Protein AF-A0A126P9I4-F1 (afdb_monomer)

Foldseek 3Di:
DVVLVVLVVVVCQLPDPVCQVVCCVVVVDRDPDDQAEDEDEAPVVCVVCVVVVVVVCVVVVNPSYHYHYPVNVVVVVVVVCVVVVNDPPD

Radius of gyration: 16.78 Å; Cα contacts (8 Å, |Δi|>4): 60; chains: 1; bounding box: 36×38×42 Å

Solvent-accessible surface area (backbone atoms only — not comparable to full-atom values): 5434 Å² total; per-residue (Å²): 116,68,68,60,53,52,51,50,54,50,49,57,49,70,72,31,76,86,40,41,66,58,42,28,70,76,69,74,49,70,85,90,74,85,84,50,71,45,84,44,68,42,62,70,59,44,66,78,39,43,68,63,50,52,54,51,28,57,78,67,72,43,73,74,50,43,82,39,24,55,58,60,51,49,51,50,48,53,58,49,36,47,74,72,67,67,58,77,82,126

pLDDT: mean 85.84, std 7.75, range [43.84, 93.62]

Mean predicted aligned error: 6.88 Å

Secondary structure (DSSP, 8-state):
-HHHHHHHHHHHHHH-HHHHHHHHHHHSS--SS--EEEE-S-HHHHHHHHHHHHHHHHHTT-TTEEEE-HHHHHHHHHHHHHHTT-----

Sequence (90 aa):
MSYIFQVNDYKDYIESEEYQKKLNQVFGFIPTKVEYNLLIGRSADKASNIYNLNKRMRQMGALHINLLTYDELLDYQVKYLDRIKLLKVL

Structure (mmCIF, N/CA/C/O backbone):
data_AF-A0A126P9I4-F1
#
_entry.id   AF-A0A126P9I4-F1
#
loop_
_atom_site.group_PDB
_atom_site.id
_atom_site.type_symbol
_atom_site.label_atom_id
_atom_site.label_alt_id
_atom_site.label_comp_id
_atom_site.label_asym_id
_atom_site.label_entity_id
_atom_site.label_seq_id
_atom_site.pdbx_PDB_ins_code
_atom_site.Cartn_x
_atom_site.Cartn_y
_atom_site.Cartn_z
_atom_site.occupancy
_atom_site.B_iso_or_equiv
_atom_site.auth_seq_id
_atom_site.auth_comp_id
_atom_site.auth_asym_id
_atom_site.auth_atom_id
_atom_site.pdbx_PDB_model_num
ATOM 1 N N . MET A 1 1 ? 0.285 15.465 -5.961 1.00 57.00 1 MET A N 1
ATOM 2 C CA . MET A 1 1 ? 0.521 15.783 -4.531 1.00 57.00 1 MET A CA 1
ATOM 3 C C . MET A 1 1 ? -0.727 15.575 -3.685 1.00 57.00 1 MET A C 1
ATOM 5 O O . MET A 1 1 ? -0.577 15.039 -2.600 1.00 57.00 1 MET A O 1
ATOM 9 N N . SER A 1 2 ? -1.927 15.905 -4.179 1.00 74.25 2 SER A N 1
ATOM 10 C CA . SER A 1 2 ? -3.208 15.616 -3.502 1.00 74.25 2 SER A CA 1
ATOM 11 C C . SER A 1 2 ? -3.353 14.163 -3.033 1.00 74.25 2 SER A C 1
ATOM 13 O O . SER A 1 2 ? -3.803 13.932 -1.922 1.00 74.25 2 SER A O 1
ATOM 15 N N . TYR A 1 3 ? -2.905 13.194 -3.835 1.00 76.25 3 TYR A N 1
ATOM 16 C CA . TYR A 1 3 ? -3.038 11.769 -3.511 1.00 76.25 3 TYR A CA 1
ATOM 17 C C . TYR A 1 3 ? -2.315 11.337 -2.225 1.00 76.25 3 TYR A C 1
ATOM 19 O O . TYR A 1 3 ? -2.818 10.474 -1.523 1.00 76.25 3 TYR A O 1
ATOM 27 N N . ILE A 1 4 ? -1.168 11.937 -1.880 1.00 77.31 4 ILE A N 1
ATOM 28 C CA . ILE A 1 4 ? -0.458 11.597 -0.630 1.00 77.31 4 ILE A CA 1
ATOM 29 C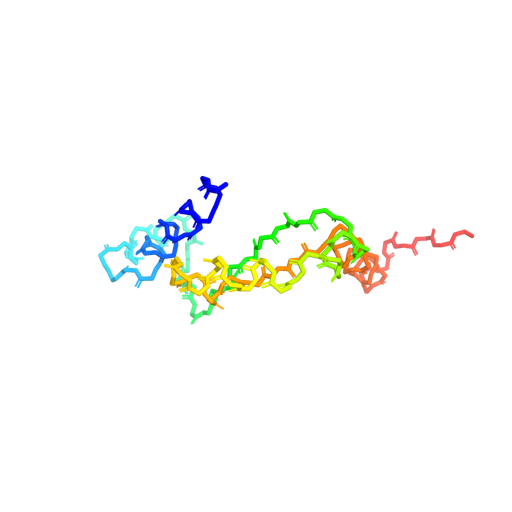 C . ILE A 1 4 ? -1.235 12.121 0.582 1.00 77.31 4 ILE A C 1
ATOM 31 O O . ILE A 1 4 ? -1.370 11.411 1.570 1.00 77.31 4 ILE A O 1
ATOM 35 N N . PHE A 1 5 ? -1.791 13.331 0.487 1.00 81.56 5 PHE A N 1
ATOM 36 C CA . PHE A 1 5 ? -2.637 13.881 1.546 1.00 81.56 5 PHE A CA 1
ATOM 37 C C . PHE A 1 5 ? -3.904 13.051 1.742 1.00 81.56 5 PHE A C 1
ATOM 39 O O . PHE A 1 5 ? -4.218 12.703 2.868 1.00 81.56 5 PHE A O 1
ATOM 46 N N . GLN A 1 6 ? -4.553 12.629 0.653 1.00 81.88 6 GLN A N 1
ATOM 47 C CA . GLN A 1 6 ? -5.712 11.737 0.737 1.00 81.88 6 GLN A CA 1
ATOM 48 C C . GLN A 1 6 ? -5.382 10.429 1.463 1.00 81.88 6 GLN A C 1
ATOM 50 O O . GLN A 1 6 ? -6.171 9.967 2.279 1.00 81.88 6 GLN A O 1
ATOM 55 N N . VAL A 1 7 ? -4.221 9.826 1.187 1.00 81.88 7 VAL A N 1
ATOM 56 C CA . VAL A 1 7 ? -3.799 8.603 1.885 1.00 81.88 7 VAL A CA 1
ATOM 57 C C . VAL A 1 7 ? -3.567 8.863 3.376 1.00 81.88 7 VAL A C 1
ATOM 59 O O . VAL A 1 7 ? -3.987 8.045 4.190 1.00 81.88 7 VAL A O 1
ATOM 62 N N . ASN A 1 8 ? -2.975 10.003 3.740 1.00 84.31 8 ASN A N 1
ATOM 63 C CA . ASN A 1 8 ? -2.823 10.391 5.143 1.00 84.31 8 ASN A CA 1
ATOM 64 C C . ASN A 1 8 ? -4.187 10.584 5.831 1.00 84.31 8 ASN A C 1
ATOM 66 O O . ASN A 1 8 ? -4.380 10.066 6.925 1.00 84.31 8 ASN A O 1
ATOM 70 N N . ASP A 1 9 ? -5.150 11.240 5.176 1.00 85.25 9 ASP A N 1
ATOM 71 C CA . ASP A 1 9 ? -6.499 11.432 5.726 1.00 85.25 9 ASP A CA 1
ATOM 72 C C . ASP A 1 9 ? -7.191 10.084 5.983 1.00 85.25 9 ASP A C 1
ATOM 74 O O . ASP A 1 9 ? -7.807 9.872 7.029 1.00 85.25 9 ASP A O 1
ATOM 78 N N . TYR A 1 10 ? -7.059 9.135 5.047 1.00 85.12 10 TYR A N 1
ATOM 79 C CA . TYR A 1 10 ? -7.575 7.780 5.241 1.00 85.12 10 TYR A CA 1
ATOM 80 C C . TYR A 1 10 ? -6.878 7.059 6.384 1.00 85.12 10 TYR A C 1
ATOM 82 O O . TYR A 1 10 ? -7.540 6.341 7.131 1.00 85.12 10 TYR A O 1
ATOM 90 N N . LYS A 1 11 ? -5.564 7.242 6.527 1.00 86.81 11 LYS A N 1
ATOM 91 C CA . LYS A 1 11 ? -4.820 6.657 7.633 1.00 86.81 11 LYS A CA 1
ATOM 92 C C . LYS A 1 11 ? -5.354 7.153 8.968 1.00 86.81 11 LYS A C 1
ATOM 94 O O . LYS A 1 11 ? -5.696 6.342 9.826 1.00 86.81 11 LYS A O 1
ATOM 99 N N . ASP A 1 12 ? -5.457 8.464 9.122 1.00 87.25 12 ASP A N 1
ATOM 100 C CA . ASP A 1 12 ? -5.912 9.074 10.366 1.00 87.25 12 ASP A CA 1
ATOM 101 C C . ASP A 1 12 ? -7.364 8.681 10.677 1.00 87.25 12 ASP A C 1
ATOM 103 O O . ASP A 1 12 ? -7.711 8.440 11.831 1.00 87.25 12 ASP A O 1
ATOM 107 N N . TYR A 1 13 ? -8.199 8.514 9.648 1.00 87.12 13 TYR A N 1
ATOM 108 C CA . TYR A 1 13 ? -9.555 7.996 9.804 1.00 87.12 13 TYR A CA 1
ATOM 109 C C . TYR A 1 13 ? -9.596 6.528 10.253 1.00 87.12 13 TYR A C 1
ATOM 111 O O . TYR A 1 13 ? -10.337 6.186 11.172 1.00 87.12 13 TYR A O 1
ATOM 119 N N . ILE A 1 14 ? -8.833 5.643 9.606 1.00 85.75 14 ILE A N 1
ATOM 120 C CA . ILE A 1 14 ? -8.896 4.199 9.871 1.00 85.75 14 ILE A CA 1
ATOM 121 C C . ILE A 1 14 ? -8.258 3.851 11.221 1.00 85.75 14 ILE A C 1
ATOM 123 O O . ILE A 1 14 ? -8.738 2.956 11.915 1.00 85.75 14 ILE A O 1
ATOM 127 N N . GLU A 1 15 ? -7.189 4.552 11.595 1.00 87.12 15 GLU A N 1
ATOM 128 C CA . GLU A 1 15 ? -6.418 4.260 12.808 1.00 87.12 15 GLU A CA 1
ATOM 129 C C . GLU A 1 15 ? -6.920 5.005 14.049 1.00 87.12 15 GLU A C 1
ATOM 131 O O . GLU A 1 15 ? -6.521 4.668 15.163 1.00 87.12 15 GLU A O 1
ATOM 136 N N . SER A 1 16 ? -7.810 5.986 13.893 1.00 87.56 16 SER A N 1
ATOM 137 C CA . SER A 1 16 ? -8.393 6.696 15.030 1.00 87.56 16 SER A CA 1
ATOM 138 C C . SER A 1 16 ? -9.366 5.813 15.814 1.00 87.56 16 SER A C 1
ATOM 140 O O . SER A 1 16 ? -10.311 5.236 15.267 1.00 87.56 16 SER A O 1
ATOM 142 N N . GLU A 1 17 ? -9.177 5.777 17.134 1.00 85.38 17 GLU A N 1
ATOM 143 C CA . GLU A 1 17 ? -10.076 5.106 18.081 1.00 85.38 17 GLU A CA 1
ATOM 144 C C . GLU A 1 17 ? -11.517 5.629 17.987 1.00 85.38 17 GLU A C 1
ATOM 146 O O . GLU A 1 17 ? -12.467 4.859 18.139 1.00 85.38 17 GLU A O 1
ATOM 151 N N . GLU A 1 18 ? -11.688 6.913 17.652 1.00 89.69 18 GLU A N 1
ATOM 152 C CA . GLU A 1 18 ? -12.995 7.559 17.490 1.00 89.69 18 GLU A CA 1
ATOM 153 C C . GLU A 1 18 ? -13.857 6.849 16.434 1.00 89.69 18 GLU A C 1
ATOM 155 O O . GLU A 1 18 ? -15.067 6.670 16.610 1.00 89.69 18 GLU A O 1
ATOM 160 N N . TYR A 1 19 ? -13.236 6.392 15.343 1.00 88.00 19 TYR A N 1
ATOM 161 C CA . TYR A 1 19 ? -13.947 5.822 14.200 1.00 88.00 19 TYR A CA 1
ATOM 162 C C . TYR A 1 19 ? -14.031 4.294 14.220 1.00 88.00 19 TYR A C 1
ATOM 164 O O . TYR A 1 19 ? -14.807 3.728 13.447 1.00 88.00 19 TYR A O 1
ATOM 172 N N . GLN A 1 20 ? -13.341 3.609 15.138 1.00 87.94 20 GLN A N 1
ATOM 173 C CA . GLN A 1 20 ? -13.335 2.140 15.214 1.00 87.94 20 GLN A CA 1
ATOM 174 C C . GLN A 1 20 ? -14.736 1.538 15.356 1.00 87.94 20 GLN A C 1
ATOM 176 O O . GLN A 1 20 ? -15.068 0.560 14.683 1.00 87.94 20 GLN A O 1
ATOM 181 N N . LYS A 1 21 ? -15.602 2.147 16.179 1.00 87.88 21 LYS A N 1
ATOM 182 C CA . LYS A 1 21 ? -16.991 1.688 16.342 1.00 87.88 21 LYS A CA 1
ATOM 183 C C . LYS A 1 21 ? -17.764 1.761 15.024 1.00 87.88 21 LYS A C 1
ATOM 185 O O . LYS A 1 21 ? -18.504 0.834 14.700 1.00 87.88 21 LYS A O 1
ATOM 190 N N . LYS A 1 22 ? 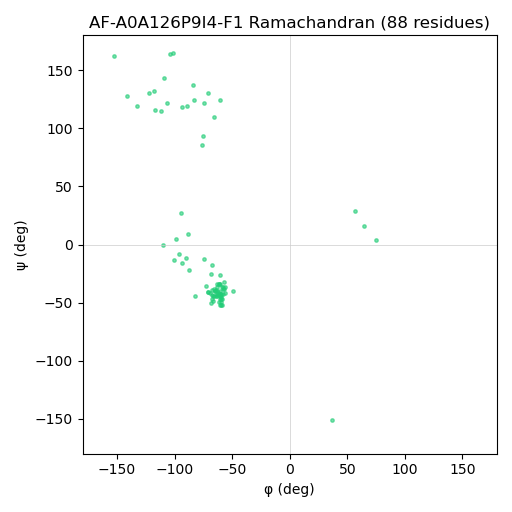-17.572 2.837 14.257 1.00 88.81 22 LYS A N 1
ATOM 191 C CA . LYS A 1 22 ? -18.217 3.034 12.953 1.00 88.81 22 LYS A CA 1
ATOM 192 C C . LYS A 1 22 ? -17.668 2.059 11.910 1.00 88.81 22 LYS A C 1
ATOM 194 O O . LYS A 1 22 ? -18.450 1.471 11.170 1.00 88.81 22 LYS A O 1
ATOM 199 N N . LEU A 1 23 ? -16.354 1.836 11.887 1.00 87.31 23 LEU A N 1
ATOM 200 C CA . LEU A 1 23 ? -15.719 0.852 11.005 1.00 87.31 23 LEU A CA 1
ATOM 201 C C . LEU A 1 23 ? -16.257 -0.557 11.268 1.00 87.31 23 LEU A C 1
ATOM 203 O O . LEU A 1 23 ? -16.687 -1.227 10.333 1.00 87.31 23 LEU A O 1
ATOM 207 N N . ASN A 1 24 ? -16.338 -0.967 12.536 1.00 89.69 24 ASN A N 1
ATOM 208 C CA . ASN A 1 24 ? -16.876 -2.275 12.899 1.00 89.69 24 ASN A CA 1
ATOM 209 C C . ASN A 1 24 ? -18.354 -2.434 12.508 1.00 89.69 24 ASN A C 1
ATOM 211 O O . ASN A 1 24 ? -18.769 -3.504 12.082 1.00 89.69 24 ASN A O 1
ATOM 215 N N . GLN A 1 25 ? -19.156 -1.372 12.623 1.00 91.81 25 GLN A N 1
ATOM 216 C CA . GLN A 1 25 ? -20.562 -1.396 12.207 1.00 91.81 25 GLN A CA 1
ATOM 217 C C . GLN A 1 25 ? -20.734 -1.563 10.693 1.00 91.81 25 GLN A C 1
ATOM 219 O O . GLN A 1 25 ? -21.662 -2.242 10.265 1.00 91.81 25 GLN A O 1
ATOM 224 N N . VAL A 1 26 ? -19.869 -0.939 9.890 1.00 89.62 26 VAL A N 1
ATOM 225 C CA . VAL A 1 26 ? -19.971 -0.966 8.422 1.00 89.62 26 VAL A CA 1
ATOM 226 C C . VAL A 1 26 ? -19.358 -2.237 7.838 1.00 89.62 26 VAL A C 1
ATOM 228 O O . VAL A 1 26 ? -19.946 -2.850 6.952 1.00 89.62 26 VAL A O 1
ATOM 231 N N . PHE A 1 27 ? -18.182 -2.632 8.322 1.00 86.69 27 PHE A N 1
ATOM 232 C CA . PHE A 1 27 ? -17.402 -3.726 7.743 1.00 86.69 27 PHE A CA 1
ATOM 233 C C . PHE A 1 27 ? -17.533 -5.045 8.512 1.00 86.69 27 PHE A C 1
ATOM 235 O O . PHE A 1 27 ? -17.140 -6.087 7.994 1.00 86.69 27 PHE A O 1
ATOM 242 N N . GLY A 1 28 ? -18.076 -5.028 9.733 1.00 87.94 28 GLY A N 1
ATOM 243 C CA . GLY A 1 28 ? -18.187 -6.211 10.594 1.00 87.94 28 GLY A CA 1
ATOM 244 C C . GLY A 1 28 ? -16.870 -6.645 11.247 1.00 87.94 28 GLY A C 1
ATOM 245 O O . GLY A 1 28 ? -16.837 -7.682 11.906 1.00 87.94 28 GLY A O 1
ATOM 246 N N . PHE A 1 29 ? -15.788 -5.886 11.056 1.00 86.94 29 PHE A N 1
ATOM 247 C CA . PHE A 1 29 ? -14.498 -6.103 11.706 1.00 86.94 29 PHE A CA 1
ATOM 248 C C . PHE A 1 29 ? -13.719 -4.789 11.848 1.00 86.94 29 PHE A C 1
ATOM 250 O O . PHE A 1 29 ? -13.990 -3.807 11.153 1.00 86.94 29 PHE A O 1
ATOM 257 N N . ILE A 1 30 ? -12.720 -4.790 12.735 1.00 85.44 30 ILE A N 1
ATOM 258 C CA . ILE A 1 30 ? -11.740 -3.707 12.879 1.00 85.44 30 ILE A CA 1
ATOM 259 C C . ILE A 1 30 ? -10.409 -4.203 12.298 1.00 85.44 30 ILE A C 1
ATOM 261 O O . ILE A 1 30 ? -9.910 -5.239 12.750 1.00 85.44 30 ILE A O 1
ATOM 265 N N . PRO A 1 31 ? -9.828 -3.519 11.297 1.00 80.44 31 PRO A N 1
ATOM 266 C CA . PRO A 1 31 ? -8.528 -3.893 10.755 1.00 80.44 31 PRO A CA 1
ATOM 267 C C . PRO A 1 31 ? -7.445 -3.837 11.841 1.00 80.44 31 PRO A C 1
ATOM 269 O O . PRO A 1 31 ? -7.243 -2.801 12.465 1.00 80.44 31 PRO A O 1
ATOM 272 N N . THR A 1 32 ? -6.724 -4.937 12.060 1.00 82.38 32 THR A N 1
ATOM 273 C CA . THR A 1 32 ? -5.606 -4.993 13.024 1.00 82.38 32 THR A CA 1
ATOM 274 C C . THR A 1 32 ? -4.272 -4.576 12.411 1.00 82.38 32 THR A C 1
ATOM 276 O O . THR A 1 32 ? -3.350 -4.186 13.123 1.00 82.38 32 THR A O 1
ATOM 279 N N . LYS A 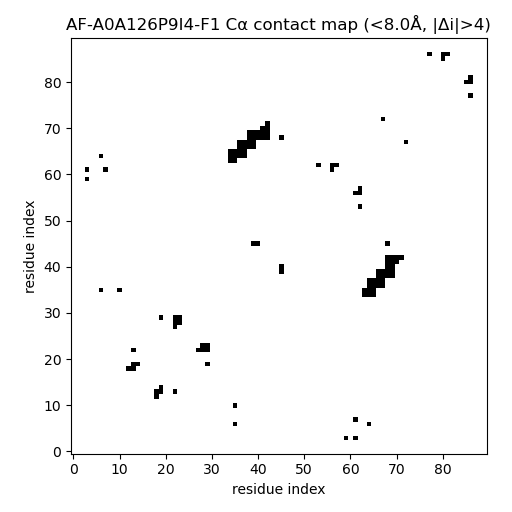1 33 ? -4.163 -4.657 11.083 1.00 82.88 33 LYS A N 1
ATOM 280 C CA . LYS A 1 33 ? -3.012 -4.210 10.304 1.00 82.88 33 LYS A CA 1
ATOM 281 C C . LYS A 1 33 ? -3.516 -3.571 9.016 1.00 82.88 33 LYS A C 1
ATOM 283 O O . LYS A 1 33 ? -4.296 -4.186 8.292 1.00 82.88 33 LYS A O 1
ATOM 288 N N . VAL A 1 34 ? -3.057 -2.356 8.736 1.00 84.75 34 VAL A N 1
ATOM 289 C CA . VAL A 1 34 ? -3.432 -1.596 7.540 1.00 84.75 34 VAL A CA 1
ATOM 290 C C . VAL A 1 34 ? -2.164 -1.265 6.766 1.00 84.75 34 VAL A C 1
ATOM 292 O O . VAL A 1 34 ? -1.182 -0.803 7.340 1.00 84.75 34 VAL A O 1
ATOM 295 N N . GLU A 1 35 ? -2.170 -1.541 5.464 1.00 86.38 35 GLU A N 1
ATOM 296 C CA . GLU A 1 35 ? -1.068 -1.211 4.560 1.00 86.38 35 GLU A CA 1
ATOM 297 C C . GLU A 1 35 ? -1.564 -0.223 3.505 1.00 86.38 35 GLU A C 1
ATOM 299 O O . GLU A 1 35 ? -2.429 -0.544 2.685 1.00 86.38 35 GLU A O 1
ATOM 304 N N . TYR A 1 36 ? -1.005 0.986 3.513 1.00 87.81 36 TYR A N 1
ATOM 305 C CA . TYR A 1 36 ? -1.353 2.026 2.553 1.00 87.81 36 TYR A CA 1
ATOM 306 C C . TYR A 1 36 ? -0.456 1.901 1.333 1.00 87.81 36 TYR A C 1
ATOM 308 O O . TYR A 1 36 ? 0.763 2.016 1.433 1.00 87.81 36 TYR A O 1
ATOM 316 N N . ASN A 1 37 ? -1.058 1.664 0.174 1.00 87.12 37 ASN A N 1
ATOM 317 C CA . ASN A 1 37 ? -0.337 1.479 -1.077 1.00 87.12 37 ASN A CA 1
ATOM 318 C C . ASN A 1 37 ? -0.726 2.585 -2.060 1.00 87.12 37 ASN A C 1
ATOM 320 O O . ASN A 1 37 ? -1.910 2.846 -2.267 1.00 87.12 37 ASN A O 1
ATOM 324 N N . LEU A 1 38 ? 0.262 3.218 -2.688 1.00 87.69 38 LEU A N 1
ATOM 325 C CA . LEU A 1 38 ? 0.062 4.201 -3.745 1.00 87.69 38 LEU A CA 1
ATOM 326 C C . LEU A 1 38 ? 0.560 3.626 -5.069 1.00 87.69 38 LEU A C 1
ATOM 328 O O . LEU A 1 38 ? 1.756 3.381 -5.239 1.00 87.69 38 LEU A O 1
ATOM 332 N N . LEU A 1 39 ? -0.369 3.431 -6.004 1.00 88.12 39 LEU A N 1
ATOM 333 C CA . LEU A 1 39 ? -0.064 2.959 -7.349 1.00 88.12 39 LEU A CA 1
ATOM 334 C C . LEU A 1 39 ? 0.577 4.086 -8.169 1.00 88.12 39 LEU A C 1
ATOM 336 O O . LEU A 1 39 ? -0.011 5.154 -8.344 1.00 88.12 39 LEU A O 1
ATOM 340 N N . ILE A 1 40 ? 1.782 3.845 -8.676 1.00 86.75 40 ILE A N 1
ATOM 341 C CA . ILE A 1 40 ? 2.584 4.803 -9.429 1.00 86.75 40 ILE A CA 1
ATOM 342 C C . ILE A 1 40 ? 3.134 4.175 -10.708 1.00 86.75 40 ILE A C 1
ATOM 344 O O . ILE A 1 40 ? 3.935 3.253 -10.644 1.00 86.75 40 ILE A O 1
ATOM 348 N N . GLY A 1 41 ? 2.758 4.733 -11.861 1.00 88.25 41 GLY A N 1
ATOM 349 C CA . GLY A 1 41 ? 3.398 4.498 -13.165 1.00 88.25 41 GLY A CA 1
ATOM 350 C C . GLY A 1 41 ? 3.902 3.071 -13.443 1.00 88.25 41 GLY A C 1
ATOM 351 O O . GLY A 1 41 ? 3.357 2.072 -12.967 1.00 88.25 41 GLY A O 1
ATOM 352 N N . ARG A 1 42 ? 4.952 2.973 -14.260 1.00 91.81 42 ARG A N 1
ATOM 353 C CA . ARG A 1 42 ? 5.659 1.710 -14.512 1.00 91.81 42 ARG A CA 1
ATOM 354 C C . ARG A 1 42 ? 6.954 1.632 -13.709 1.00 91.81 42 ARG A C 1
ATOM 356 O O . ARG A 1 42 ? 7.470 2.637 -13.219 1.00 91.81 42 ARG A O 1
ATOM 363 N N . SER A 1 43 ? 7.519 0.435 -13.610 1.00 90.94 43 SER A N 1
ATOM 364 C CA . SER A 1 43 ? 8.751 0.163 -12.861 1.00 90.94 43 SER A CA 1
ATOM 365 C C . SER A 1 43 ? 9.943 1.013 -13.306 1.00 90.94 43 SER A C 1
ATOM 367 O O . SER A 1 43 ? 10.704 1.480 -12.459 1.00 90.94 43 SER A O 1
ATOM 369 N N . ALA A 1 44 ? 10.068 1.305 -14.604 1.00 89.88 44 ALA A N 1
ATOM 370 C CA . ALA A 1 44 ? 11.110 2.194 -15.125 1.00 89.88 44 ALA A CA 1
ATOM 371 C C . ALA A 1 44 ? 10.960 3.648 -14.620 1.00 89.88 44 ALA A C 1
ATOM 373 O O . ALA A 1 44 ? 11.942 4.293 -14.236 1.00 89.88 44 ALA A O 1
ATOM 374 N N . ASP A 1 45 ? 9.726 4.149 -14.548 1.00 87.19 45 ASP A N 1
ATOM 375 C CA . ASP A 1 45 ? 9.431 5.505 -14.072 1.00 87.19 45 ASP A CA 1
ATOM 376 C C . ASP A 1 45 ? 9.662 5.618 -12.562 1.00 87.19 45 ASP A C 1
ATOM 378 O O . ASP A 1 45 ? 10.238 6.597 -12.082 1.00 87.19 45 ASP A O 1
ATOM 382 N N . LYS A 1 46 ? 9.265 4.588 -11.802 1.00 87.94 46 LYS A N 1
ATOM 383 C CA . LYS A 1 46 ? 9.545 4.490 -10.362 1.00 87.94 46 LYS A CA 1
ATOM 384 C C . LYS A 1 46 ? 11.049 4.502 -10.111 1.00 87.94 46 LYS A C 1
ATOM 386 O O . LYS A 1 46 ? 11.506 5.304 -9.304 1.00 87.94 46 LYS A O 1
ATOM 391 N N . ALA A 1 47 ? 11.817 3.673 -10.819 1.00 87.69 47 ALA A N 1
ATOM 392 C CA . ALA A 1 47 ? 13.265 3.576 -10.641 1.00 87.69 47 ALA A CA 1
ATOM 393 C C . ALA A 1 47 ? 13.980 4.906 -10.924 1.00 87.69 47 ALA A C 1
ATOM 395 O O . ALA A 1 47 ? 14.809 5.343 -10.127 1.00 87.69 47 ALA A O 1
ATOM 396 N N . SER A 1 48 ? 13.612 5.589 -12.011 1.00 89.19 48 SER A N 1
ATOM 397 C CA . SER A 1 48 ? 14.213 6.879 -12.378 1.00 89.19 48 SER A CA 1
ATOM 398 C C . SER A 1 48 ? 13.865 8.016 -11.407 1.00 89.19 48 SER A C 1
ATOM 400 O O . SER A 1 48 ? 14.647 8.953 -11.256 1.00 89.19 48 SER A O 1
ATOM 402 N N . ASN A 1 49 ? 12.734 7.931 -10.699 1.00 87.69 49 ASN A N 1
ATOM 403 C CA . ASN A 1 49 ? 12.250 8.994 -9.812 1.00 87.69 49 ASN A CA 1
ATOM 404 C C . ASN A 1 49 ? 12.325 8.665 -8.314 1.00 87.69 49 ASN A C 1
ATOM 406 O O . ASN A 1 49 ? 11.972 9.515 -7.491 1.00 87.69 49 ASN A O 1
ATOM 410 N N . ILE A 1 50 ? 12.795 7.472 -7.933 1.00 89.12 50 ILE A N 1
ATOM 411 C CA . ILE A 1 50 ? 12.675 6.949 -6.563 1.00 89.12 50 ILE A CA 1
ATOM 412 C C . ILE A 1 50 ? 13.295 7.873 -5.511 1.00 89.12 50 ILE A C 1
ATOM 414 O O . ILE A 1 50 ? 12.721 8.079 -4.444 1.00 89.12 50 ILE A O 1
ATOM 418 N N . TYR A 1 51 ? 14.431 8.497 -5.828 1.00 89.81 51 TYR A N 1
ATOM 419 C CA . TYR A 1 51 ? 15.097 9.438 -4.930 1.00 89.81 51 TYR A CA 1
ATOM 420 C C . TYR A 1 51 ? 14.211 10.654 -4.624 1.00 89.81 51 TYR A C 1
ATOM 422 O O . TYR A 1 51 ? 14.000 11.010 -3.462 1.00 89.81 51 TY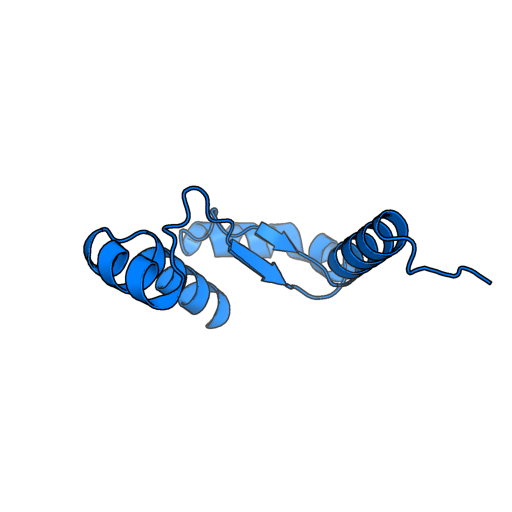R A O 1
ATOM 430 N N . ASN A 1 52 ? 13.649 11.267 -5.668 1.00 88.88 52 ASN A N 1
ATOM 431 C CA . ASN A 1 52 ? 12.786 12.439 -5.540 1.00 88.88 52 ASN A CA 1
ATOM 432 C C . ASN A 1 52 ? 11.469 12.093 -4.841 1.00 88.88 52 ASN A C 1
ATOM 434 O O . ASN A 1 52 ? 10.998 12.869 -4.007 1.00 88.88 52 ASN A O 1
ATOM 438 N N . LEU A 1 53 ? 10.900 10.924 -5.147 1.00 87.50 53 LEU A N 1
ATOM 439 C CA . LEU A 1 53 ? 9.698 10.409 -4.494 1.00 87.50 53 LEU A CA 1
ATOM 440 C C . LEU A 1 53 ? 9.937 10.218 -2.993 1.00 87.50 53 LEU A C 1
ATOM 442 O O . LEU A 1 53 ? 9.223 10.811 -2.187 1.00 87.50 53 LEU A O 1
ATOM 446 N N . ASN A 1 54 ? 11.006 9.515 -2.615 1.00 88.31 54 ASN A N 1
ATOM 447 C CA . ASN A 1 54 ? 11.366 9.290 -1.215 1.00 88.31 54 ASN A CA 1
ATOM 448 C C . ASN A 1 54 ? 11.621 10.600 -0.462 1.00 88.31 54 ASN A C 1
ATOM 450 O O . ASN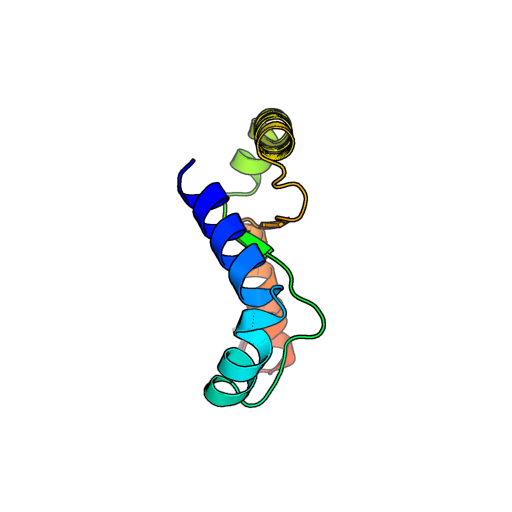 A 1 54 ? 11.162 10.767 0.669 1.00 88.31 54 ASN A O 1
ATOM 454 N N . LYS A 1 55 ? 12.323 11.557 -1.083 1.00 89.44 55 LYS A N 1
ATOM 455 C CA . LYS A 1 55 ? 12.558 12.879 -0.490 1.00 89.44 55 LYS A CA 1
ATOM 456 C C . LYS A 1 55 ? 11.241 13.598 -0.183 1.00 89.44 55 LYS A C 1
ATOM 458 O O . LYS A 1 55 ? 11.081 14.107 0.924 1.00 89.44 55 LYS A O 1
ATOM 463 N N . ARG A 1 56 ? 10.294 13.607 -1.127 1.00 86.88 56 ARG A N 1
ATOM 464 C CA . ARG A 1 56 ? 8.978 14.243 -0.942 1.00 86.88 56 ARG A CA 1
ATOM 465 C C . ARG A 1 56 ? 8.133 13.520 0.105 1.00 86.88 56 ARG A C 1
ATOM 467 O O . ARG A 1 56 ? 7.563 14.175 0.968 1.00 86.88 56 ARG A O 1
ATOM 474 N N . MET A 1 57 ? 8.106 12.189 0.093 1.00 88.38 57 MET A N 1
ATOM 475 C CA . MET A 1 57 ? 7.366 11.404 1.089 1.00 88.38 57 MET A CA 1
ATOM 476 C C . MET A 1 57 ? 7.866 11.665 2.512 1.00 88.38 57 MET A C 1
ATOM 478 O O . MET A 1 57 ? 7.053 11.826 3.417 1.00 88.38 57 MET A O 1
ATOM 482 N N . ARG A 1 58 ? 9.186 11.800 2.710 1.00 89.44 58 ARG A N 1
ATOM 483 C CA . ARG A 1 58 ? 9.763 12.199 4.007 1.00 89.44 58 ARG A CA 1
ATOM 484 C C . ARG A 1 58 ? 9.281 13.571 4.460 1.00 89.44 58 ARG A C 1
ATOM 486 O O . ARG A 1 58 ? 8.871 13.715 5.604 1.00 89.44 58 ARG A O 1
ATOM 493 N N . GLN A 1 59 ? 9.306 14.559 3.565 1.00 88.69 59 GLN A N 1
ATOM 494 C CA . GLN A 1 59 ? 8.841 15.919 3.867 1.00 88.69 59 GLN A CA 1
ATOM 495 C C . GLN A 1 59 ? 7.358 15.962 4.260 1.00 88.69 59 GLN A C 1
ATOM 497 O O . GLN A 1 59 ? 6.953 16.853 4.995 1.00 88.69 59 GLN A O 1
ATOM 502 N N . MET A 1 60 ? 6.563 15.000 3.788 1.00 84.94 60 MET A N 1
ATOM 503 C CA . MET A 1 60 ? 5.122 14.908 4.037 1.00 84.94 60 MET A CA 1
ATOM 504 C C . MET A 1 60 ? 4.748 13.926 5.161 1.00 84.94 60 MET A C 1
ATOM 506 O O . MET A 1 60 ? 3.566 13.653 5.345 1.00 84.94 60 MET A O 1
ATOM 510 N N . GLY A 1 61 ? 5.720 13.333 5.869 1.00 84.69 61 GLY A N 1
ATOM 511 C CA . GLY A 1 61 ? 5.447 12.306 6.888 1.00 84.69 61 GLY A CA 1
ATOM 512 C C . GLY A 1 61 ? 4.837 11.005 6.335 1.00 84.69 61 GLY A C 1
ATOM 513 O O . GLY A 1 61 ? 4.327 10.177 7.085 1.00 84.69 61 GLY A O 1
ATOM 514 N N . ALA A 1 62 ? 4.909 10.792 5.022 1.00 87.44 62 ALA A N 1
ATOM 515 C CA . ALA A 1 62 ? 4.203 9.740 4.296 1.00 87.44 62 ALA A CA 1
ATOM 516 C C . ALA A 1 62 ? 5.045 8.465 4.092 1.00 87.44 62 ALA A C 1
ATOM 518 O O . ALA A 1 62 ? 4.868 7.738 3.118 1.00 87.44 62 ALA A O 1
ATOM 519 N N . LEU A 1 63 ? 6.004 8.193 4.986 1.00 85.88 63 LEU A N 1
ATOM 520 C CA . LEU A 1 63 ? 6.889 7.018 4.897 1.00 85.88 63 LEU A CA 1
ATOM 521 C C . LEU A 1 63 ? 6.164 5.681 5.099 1.00 85.88 63 LEU A C 1
ATOM 523 O O . LEU A 1 63 ? 6.703 4.638 4.749 1.00 85.88 63 LEU A O 1
ATOM 527 N N . HIS A 1 64 ? 4.961 5.723 5.665 1.00 84.19 64 HIS A N 1
ATOM 528 C CA . HIS A 1 64 ? 4.092 4.565 5.847 1.00 84.19 64 HIS A CA 1
ATOM 529 C C . HIS A 1 64 ? 3.424 4.106 4.539 1.00 84.19 64 HIS A C 1
ATOM 531 O O . HIS A 1 64 ? 2.846 3.023 4.503 1.00 84.19 64 HIS A O 1
ATOM 537 N N . ILE A 1 65 ? 3.477 4.919 3.476 1.00 88.44 65 ILE A N 1
ATOM 538 C CA . ILE A 1 65 ? 2.907 4.576 2.174 1.00 88.44 65 ILE A CA 1
ATOM 539 C C . ILE A 1 65 ? 3.909 3.713 1.406 1.00 88.44 65 ILE A C 1
ATOM 541 O O . ILE A 1 65 ? 5.037 4.129 1.146 1.00 88.44 65 ILE A O 1
ATOM 545 N N . ASN A 1 66 ? 3.482 2.532 0.981 1.00 89.75 66 ASN A N 1
ATOM 546 C CA . ASN A 1 66 ? 4.226 1.711 0.042 1.00 89.75 66 ASN A CA 1
ATOM 547 C C . ASN A 1 66 ? 3.935 2.148 -1.402 1.00 89.75 66 ASN A C 1
ATOM 549 O O . ASN A 1 66 ? 2.790 2.404 -1.771 1.00 89.75 66 ASN A O 1
ATOM 553 N N . LEU A 1 67 ? 4.968 2.224 -2.238 1.00 89.75 67 LEU A N 1
ATOM 554 C CA . LEU A 1 67 ? 4.820 2.559 -3.654 1.00 89.75 67 LEU A CA 1
ATOM 555 C C . LEU A 1 67 ? 4.700 1.274 -4.472 1.00 89.75 67 LEU A C 1
ATOM 557 O O . LEU A 1 67 ? 5.653 0.499 -4.524 1.00 89.75 67 LEU A O 1
ATOM 561 N N . LEU A 1 68 ? 3.575 1.090 -5.157 1.00 91.81 68 LEU A N 1
ATOM 562 C CA . LEU A 1 68 ? 3.313 -0.056 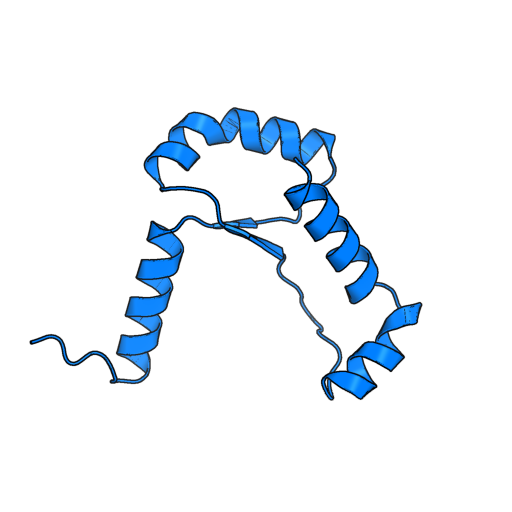-6.030 1.00 91.81 68 LEU A CA 1
ATOM 563 C C . LEU A 1 68 ? 3.324 0.392 -7.497 1.00 91.81 68 LEU A C 1
ATOM 565 O O . LEU A 1 68 ? 2.847 1.481 -7.788 1.00 91.81 68 LEU A O 1
ATOM 569 N N . THR A 1 69 ? 3.830 -0.404 -8.434 1.00 93.62 69 THR A N 1
ATOM 570 C CA . THR A 1 69 ? 3.757 -0.111 -9.881 1.00 93.62 69 THR A CA 1
ATOM 571 C C . THR A 1 69 ? 2.702 -0.949 -10.585 1.00 93.62 69 THR A C 1
ATOM 573 O O . THR A 1 69 ? 2.248 -1.967 -10.060 1.00 93.62 69 THR A O 1
ATOM 576 N N . TYR A 1 70 ? 2.310 -0.547 -11.799 1.00 92.38 70 TYR A N 1
ATOM 577 C CA . TYR A 1 70 ? 1.415 -1.370 -12.621 1.00 92.38 70 TYR A CA 1
ATOM 578 C C . TYR A 1 70 ? 2.004 -2.755 -12.906 1.00 92.38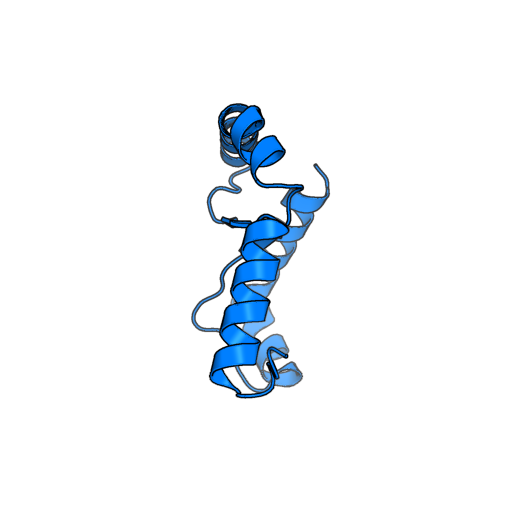 70 TYR A C 1
ATOM 580 O O . TYR A 1 70 ? 1.266 -3.734 -12.906 1.00 92.38 70 TYR A O 1
ATOM 588 N N . ASP A 1 71 ? 3.319 -2.848 -13.108 1.00 92.56 71 ASP A N 1
ATOM 589 C CA . ASP A 1 71 ? 3.994 -4.121 -13.361 1.00 92.56 71 ASP A CA 1
ATOM 590 C C . ASP A 1 71 ? 3.932 -5.039 -12.125 1.00 92.56 71 ASP A C 1
ATOM 592 O O . ASP A 1 71 ? 3.593 -6.214 -12.245 1.00 92.56 71 ASP A O 1
ATOM 596 N N . GLU A 1 72 ? 4.183 -4.491 -10.928 1.00 91.62 72 GLU A N 1
ATOM 597 C CA . GLU A 1 72 ? 4.073 -5.218 -9.652 1.00 91.62 72 GLU A CA 1
ATOM 598 C C . GLU A 1 72 ? 2.623 -5.667 -9.384 1.00 91.62 72 GLU A C 1
ATOM 600 O O . GLU A 1 72 ? 2.382 -6.791 -8.939 1.00 91.62 72 GLU A O 1
ATOM 605 N N . LEU A 1 73 ? 1.641 -4.810 -9.690 1.00 92.12 73 LEU A N 1
ATOM 606 C CA . LEU A 1 73 ? 0.222 -5.127 -9.534 1.00 92.12 73 LEU A CA 1
ATOM 607 C C . LEU A 1 73 ? -0.224 -6.245 -10.487 1.00 92.12 73 LEU A C 1
ATOM 609 O O . LEU A 1 73 ? -0.933 -7.160 -10.066 1.00 92.12 73 LEU A O 1
ATOM 613 N N . LEU A 1 74 ? 0.191 -6.186 -11.754 1.00 92.06 74 LEU A N 1
ATOM 614 C CA . LEU A 1 74 ? -0.125 -7.212 -12.748 1.00 92.06 74 LEU A CA 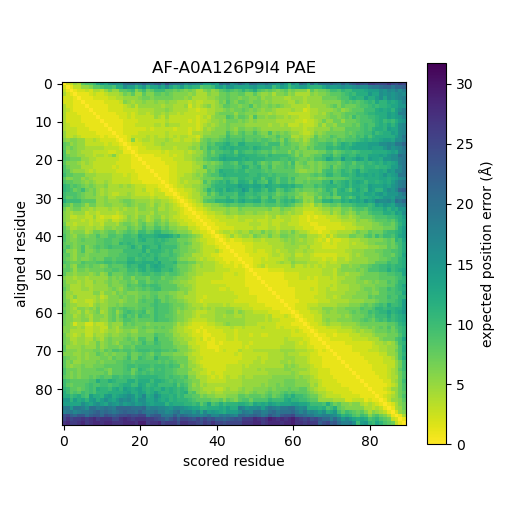1
ATOM 615 C C . LEU A 1 74 ? 0.501 -8.557 -12.375 1.00 92.06 74 LEU A C 1
ATOM 617 O O . LEU A 1 74 ? -0.185 -9.575 -12.413 1.00 92.06 74 LEU A O 1
ATOM 621 N N . ASP A 1 75 ? 1.766 -8.569 -11.952 1.00 92.44 75 ASP A N 1
ATOM 622 C CA . ASP A 1 75 ? 2.434 -9.787 -11.482 1.00 92.44 75 ASP A CA 1
ATOM 623 C C . ASP A 1 75 ? 1.705 -10.405 -10.276 1.00 92.44 75 ASP A C 1
ATOM 625 O O . ASP A 1 75 ? 1.445 -11.612 -10.246 1.00 92.44 75 ASP A O 1
ATOM 629 N N . TYR A 1 76 ? 1.279 -9.580 -9.313 1.00 90.06 76 TYR A N 1
ATOM 630 C CA . TYR A 1 76 ? 0.461 -10.043 -8.191 1.00 90.06 76 TYR A CA 1
ATOM 631 C C . TYR A 1 76 ? -0.864 -10.664 -8.655 1.00 90.06 76 TYR A C 1
ATOM 633 O O . TYR A 1 76 ? -1.245 -11.736 -8.175 1.00 90.06 76 TYR A O 1
ATOM 641 N N . GLN A 1 77 ? -1.562 -10.017 -9.593 1.00 89.25 77 GLN A N 1
ATOM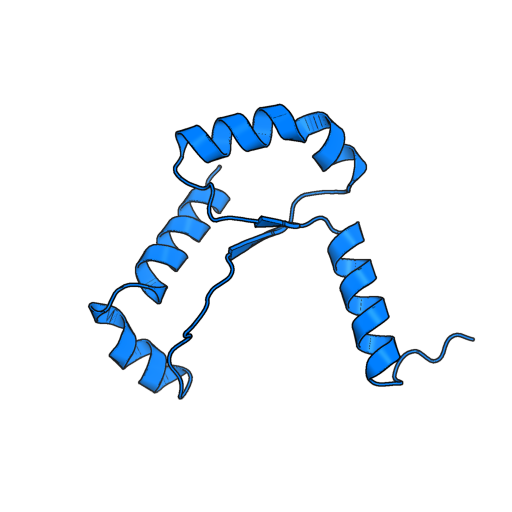 642 C CA . GLN A 1 77 ? -2.827 -10.513 -10.138 1.00 89.25 77 GLN A CA 1
ATOM 643 C C . GLN A 1 77 ? -2.644 -11.843 -10.868 1.00 89.25 77 GLN A C 1
ATOM 645 O O . GLN A 1 77 ? -3.408 -12.773 -10.620 1.00 89.25 77 GLN A O 1
ATOM 650 N N . VAL A 1 78 ? -1.608 -11.972 -11.698 1.00 91.12 78 VAL A N 1
ATOM 651 C CA . VAL A 1 78 ? -1.274 -13.225 -12.386 1.00 91.12 78 VAL A CA 1
ATOM 652 C C . VAL A 1 78 ? -1.024 -14.336 -11.364 1.00 91.12 78 VAL A C 1
ATOM 654 O O . VAL A 1 78 ? -1.693 -15.365 -11.395 1.00 91.12 78 VAL A O 1
ATOM 657 N N . LYS A 1 79 ? -0.156 -14.108 -10.373 1.00 90.12 79 LYS A N 1
ATOM 658 C CA . LYS A 1 79 ? 0.118 -15.089 -9.305 1.00 90.12 79 LYS A CA 1
ATOM 659 C C . LYS A 1 79 ? -1.120 -15.444 -8.484 1.00 90.12 79 LYS A C 1
ATOM 661 O O . LYS A 1 79 ? -1.245 -16.556 -7.976 1.00 90.12 79 LYS A O 1
ATOM 666 N N . TYR A 1 80 ? -2.028 -14.497 -8.272 1.00 89.62 80 TYR A N 1
ATOM 667 C CA . TYR A 1 80 ? -3.290 -14.764 -7.591 1.00 89.62 80 TYR A CA 1
ATOM 668 C C . TYR A 1 80 ? -4.210 -15.654 -8.433 1.00 89.62 80 TYR A C 1
ATOM 670 O O . TYR A 1 80 ? -4.672 -16.676 -7.930 1.00 89.62 80 TYR A O 1
ATOM 678 N N . LEU A 1 81 ? -4.422 -15.305 -9.705 1.00 89.56 81 LEU A N 1
ATOM 679 C CA . LEU A 1 81 ? -5.266 -16.060 -10.635 1.00 89.56 81 LEU A CA 1
ATOM 680 C C . LEU A 1 81 ? -4.755 -17.491 -10.861 1.00 89.56 81 LEU A C 1
ATOM 682 O O . LEU A 1 81 ? -5.558 -18.415 -11.004 1.00 89.56 81 LEU A O 1
ATOM 686 N N . ASP A 1 82 ? -3.437 -17.677 -10.845 1.00 88.88 82 ASP A N 1
ATOM 687 C CA . ASP A 1 82 ? -2.789 -18.982 -10.968 1.00 88.88 82 ASP A CA 1
ATOM 688 C C . ASP A 1 82 ? -3.074 -19.852 -9.737 1.00 88.88 82 ASP A C 1
ATOM 690 O O . ASP A 1 82 ? -3.565 -20.976 -9.853 1.00 88.88 82 ASP A O 1
ATOM 694 N N . ARG A 1 83 ? -2.917 -19.285 -8.532 1.00 88.94 83 ARG A N 1
ATOM 695 C CA . ARG A 1 83 ? -3.232 -19.974 -7.267 1.00 88.94 83 ARG A CA 1
ATOM 696 C C . ARG A 1 83 ? -4.682 -20.443 -7.181 1.00 88.94 83 ARG A C 1
ATOM 698 O O . ARG A 1 83 ? -4.938 -21.514 -6.634 1.00 88.94 83 ARG A O 1
ATOM 705 N N . ILE A 1 84 ? -5.624 -19.670 -7.719 1.00 92.44 84 ILE A N 1
ATOM 706 C CA . ILE A 1 84 ? -7.047 -20.046 -7.753 1.00 92.44 84 ILE A CA 1
ATOM 707 C C . ILE A 1 84 ? -7.432 -20.860 -8.999 1.00 92.44 84 ILE A C 1
ATOM 709 O O . ILE A 1 84 ? -8.614 -21.122 -9.211 1.00 92.44 84 ILE A O 1
ATOM 713 N N . LYS A 1 85 ? -6.446 -21.292 -9.803 1.00 84.88 85 LYS A N 1
ATOM 714 C CA . LYS A 1 85 ? -6.606 -22.127 -11.007 1.00 84.88 85 LYS A CA 1
ATOM 715 C C . LYS A 1 85 ? -7.541 -21.533 -12.066 1.00 84.88 85 LYS A C 1
ATOM 717 O O . LYS A 1 85 ? -8.174 -22.267 -12.824 1.00 84.88 85 LYS A O 1
ATOM 722 N N . LEU A 1 86 ? -7.635 -20.205 -12.124 1.00 78.06 86 LEU A N 1
ATOM 723 C CA . LEU A 1 86 ? -8.413 -19.494 -13.144 1.00 78.06 86 LEU A CA 1
ATOM 724 C C . LEU A 1 86 ? -7.567 -19.085 -14.352 1.00 78.06 86 LEU A C 1
ATOM 726 O O . LEU A 1 86 ? -8.121 -18.801 -15.414 1.00 78.06 86 LEU A O 1
ATOM 730 N N . LEU A 1 87 ? -6.238 -19.098 -14.228 1.00 73.56 87 LEU A N 1
ATOM 731 C CA . LEU A 1 87 ? -5.342 -18.949 -15.369 1.00 73.56 87 LEU A CA 1
ATOM 732 C C . LEU A 1 87 ? -5.308 -20.250 -16.179 1.00 73.56 87 LEU A C 1
ATOM 734 O O . LEU A 1 87 ? -4.526 -21.158 -15.919 1.00 73.56 87 LEU A O 1
ATOM 738 N N . LYS A 1 88 ? -6.163 -20.331 -17.201 1.00 62.28 88 LYS A N 1
ATOM 739 C CA . LYS A 1 88 ? -5.930 -21.227 -18.336 1.00 62.28 88 LYS A CA 1
ATOM 740 C C . LYS A 1 88 ? -4.868 -20.576 -19.215 1.00 62.28 88 LYS A C 1
ATOM 742 O O . LYS A 1 88 ? -5.202 -19.825 -20.126 1.00 62.28 88 LYS A O 1
ATOM 747 N N . VAL A 1 89 ? -3.598 -20.801 -18.896 1.00 58.38 89 VAL A N 1
ATOM 748 C CA . VAL A 1 89 ? -2.521 -20.505 -19.844 1.00 58.38 89 VAL A CA 1
ATOM 749 C C . VAL A 1 89 ? -2.709 -21.480 -21.011 1.00 58.38 89 VAL A C 1
ATOM 751 O O . VAL A 1 89 ? -2.609 -22.691 -20.810 1.00 58.38 89 VAL A O 1
ATOM 754 N N . LEU A 1 90 ? -3.113 -20.956 -22.171 1.00 43.84 90 LEU A N 1
ATOM 755 C CA . LEU A 1 90 ? -3.116 -21.679 -23.447 1.00 43.84 90 LEU A CA 1
ATOM 756 C C . LEU A 1 90 ? -1.695 -21.733 -24.004 1.00 43.84 90 LEU A C 1
ATOM 758 O O . LEU A 1 90 ? -1.010 -20.687 -23.926 1.00 43.84 90 LEU A O 1
#